Protein AF-A0A9P9DST0-F1 (afdb_monomer)

Nearest PDB structures (foldseek):
  6eka-assembly1_A  TM=2.649E-01  e=7.363E+00  Podospora anserina S mat+

Organism: NCBI:txid1079267

pLDDT: mean 78.73, std 13.88, range [49.75, 96.25]

Foldseek 3Di:
DVVVVVVVLVVPAAEAEAEDAEADALGEEEAEAEPSYHYDYYDYHYDHNYDYYYYYYHPVVVVVVVVVVVVVD

Sequence (73 aa):
AICSNASEIASSEKVHVP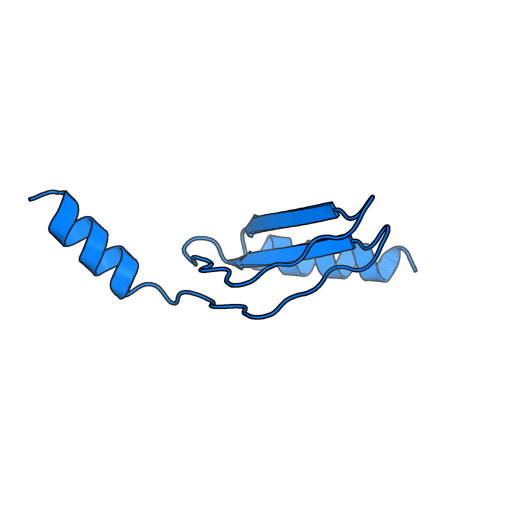EDITIAKNGQQMLIATLGKLFDVKRIKISEGAVQMVASTSNASVQELFKSYHNER

Radius of gyration: 15.56 Å; Cα contacts (8 Å, |Δi|>4): 98; chains: 1; bounding box: 30×40×35 Å

Secondary structure (DSSP, 8-state):
-HHHHHHHHHHHS-EE--BS-EEPTT-EEEEEEETT-EE--BS-EE-TT-EEEEEEE-HHHHHHHHHHHHHT-

Structure (mmCIF, N/CA/C/O backbone):
data_AF-A0A9P9DST0-F1
#
_entry.id   AF-A0A9P9DST0-F1
#
loop_
_atom_site.group_PDB
_atom_site.id
_atom_site.type_symbol
_atom_site.label_atom_id
_atom_site.label_alt_id
_atom_site.label_comp_id
_atom_site.label_asym_id
_atom_site.label_entity_id
_atom_site.label_seq_id
_atom_site.pdbx_PDB_ins_code
_atom_site.Cartn_x
_atom_site.Cartn_y
_atom_site.Cartn_z
_atom_site.occupancy
_atom_site.B_iso_or_equiv
_atom_site.auth_seq_id
_atom_site.auth_comp_id
_atom_site.auth_asym_id
_atom_site.auth_atom_id
_atom_site.pdbx_PDB_model_num
ATOM 1 N N . ALA A 1 1 ? -12.885 -16.062 22.811 1.00 51.09 1 ALA A N 1
ATOM 2 C CA . ALA A 1 1 ? -12.631 -15.934 21.365 1.00 51.09 1 ALA A CA 1
ATOM 3 C C . ALA A 1 1 ? -11.918 -14.608 21.109 1.00 51.09 1 ALA A C 1
ATOM 5 O O . ALA A 1 1 ? -12.564 -13.579 21.021 1.00 51.09 1 ALA A O 1
ATOM 6 N N . ILE A 1 2 ? -10.581 -14.608 21.091 1.00 51.03 2 ILE A N 1
ATOM 7 C CA . ILE A 1 2 ? -9.784 -13.377 20.899 1.00 51.03 2 ILE A CA 1
ATOM 8 C C . ILE A 1 2 ? -9.816 -12.948 19.421 1.00 51.03 2 ILE A C 1
ATOM 10 O O . ILE A 1 2 ? -9.897 -11.765 19.107 1.00 51.03 2 ILE A O 1
ATOM 14 N N . CYS A 1 3 ? -9.843 -13.925 18.512 1.00 49.97 3 CYS A N 1
ATOM 15 C CA . CYS A 1 3 ? -9.831 -13.702 17.068 1.00 49.97 3 CYS A CA 1
ATOM 16 C C . CYS A 1 3 ? -11.124 -13.071 16.528 1.00 49.97 3 CYS A C 1
ATOM 18 O O . CYS A 1 3 ? -11.060 -12.314 15.569 1.00 49.97 3 CYS A O 1
ATOM 20 N N . SER A 1 4 ? -12.280 -13.341 17.142 1.00 52.09 4 SER A N 1
ATOM 21 C CA . SER A 1 4 ? -13.571 -12.794 16.697 1.00 52.09 4 SER A CA 1
ATOM 22 C C . SER A 1 4 ? -13.659 -11.286 16.94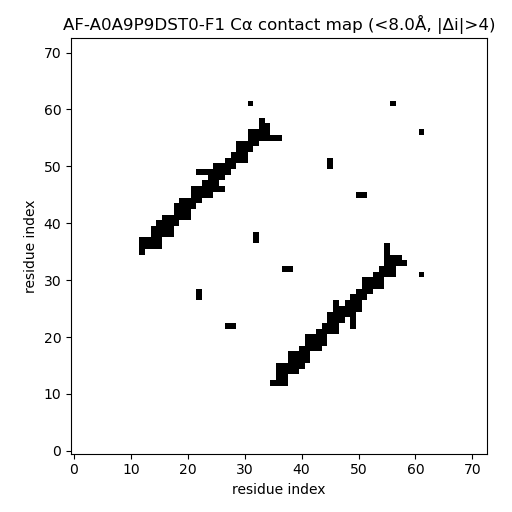3 1.00 52.09 4 SER A C 1
ATOM 24 O O . SER A 1 4 ? -13.954 -10.539 16.018 1.00 52.09 4 SER A O 1
ATOM 26 N N . ASN A 1 5 ? -13.272 -10.823 18.138 1.00 54.06 5 ASN A N 1
ATOM 27 C CA . ASN A 1 5 ? -13.183 -9.392 18.445 1.00 54.06 5 ASN A CA 1
ATOM 28 C C . ASN A 1 5 ? -12.096 -8.686 17.623 1.00 54.06 5 ASN A C 1
ATOM 30 O O . ASN A 1 5 ? -12.315 -7.573 17.162 1.00 54.06 5 ASN A O 1
ATOM 34 N N . ALA A 1 6 ? -10.937 -9.322 17.411 1.00 55.62 6 ALA A N 1
ATOM 35 C CA . ALA A 1 6 ? -9.891 -8.755 16.559 1.00 55.62 6 ALA A CA 1
ATOM 36 C C . ALA A 1 6 ? -10.360 -8.598 15.100 1.00 55.62 6 ALA A C 1
ATOM 38 O O . ALA A 1 6 ? -10.085 -7.578 14.473 1.00 55.62 6 ALA A O 1
ATOM 39 N N . SER A 1 7 ? -11.112 -9.576 14.584 1.00 57.12 7 SER A N 1
ATOM 40 C CA . SER A 1 7 ? -11.703 -9.529 13.244 1.00 57.12 7 SER A CA 1
ATOM 41 C C . SER A 1 7 ? -12.791 -8.461 13.123 1.00 57.12 7 SER A C 1
ATOM 43 O O . SER A 1 7 ? -12.841 -7.773 12.110 1.00 57.12 7 SER A O 1
ATOM 45 N N . GLU A 1 8 ? -13.647 -8.294 14.134 1.00 55.91 8 GLU A N 1
ATOM 46 C CA . GLU A 1 8 ? -14.676 -7.246 14.143 1.00 55.91 8 GLU A CA 1
ATOM 47 C C . GLU A 1 8 ? -14.059 -5.843 14.193 1.00 55.91 8 GLU A C 1
ATOM 49 O O . GLU A 1 8 ? -14.456 -4.964 13.426 1.00 55.91 8 GLU A O 1
ATOM 54 N N . ILE A 1 9 ? -13.030 -5.646 15.020 1.00 55.28 9 ILE A N 1
ATOM 55 C CA . ILE A 1 9 ? -12.298 -4.376 15.105 1.00 55.28 9 ILE A CA 1
ATOM 56 C C . ILE A 1 9 ? -11.626 -4.064 13.762 1.00 55.28 9 ILE A C 1
ATOM 58 O O . ILE A 1 9 ? -11.851 -2.979 13.222 1.00 55.28 9 ILE A O 1
ATOM 62 N N . ALA A 1 10 ? -10.925 -5.035 13.165 1.00 55.81 10 ALA A N 1
ATOM 63 C CA . ALA A 1 10 ? -10.334 -4.901 11.831 1.00 55.81 10 ALA A CA 1
ATOM 64 C C . ALA A 1 10 ? -11.383 -4.646 10.729 1.00 55.81 10 ALA A C 1
ATOM 66 O O . ALA A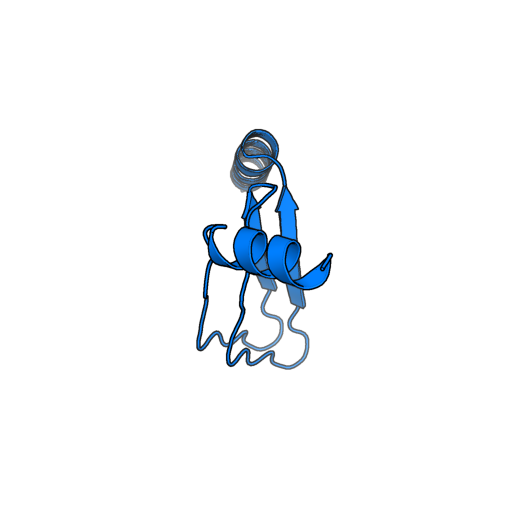 1 10 ? -11.104 -3.928 9.774 1.00 55.81 10 ALA A O 1
ATOM 67 N N . SER A 1 11 ? -12.596 -5.195 10.865 1.00 56.06 11 SER A N 1
ATOM 68 C CA . SER A 1 11 ? -13.693 -4.982 9.908 1.00 56.06 11 SER A CA 1
ATOM 69 C C . SER A 1 11 ? -14.382 -3.617 10.042 1.00 56.06 11 SER A C 1
ATOM 71 O O . SER A 1 11 ? -14.989 -3.143 9.083 1.00 56.06 11 SER A O 1
ATOM 73 N N . SER A 1 12 ? -14.286 -2.975 11.212 1.00 57.06 12 SER A N 1
ATOM 74 C CA . SER A 1 12 ? -14.851 -1.641 11.473 1.00 57.06 12 SER A CA 1
ATOM 75 C C . SER A 1 12 ? -13.874 -0.497 11.172 1.00 57.06 12 SER A C 1
ATOM 77 O O . SER A 1 12 ? -14.285 0.652 10.974 1.00 57.06 12 SER A O 1
ATOM 79 N N . GLU A 1 13 ? -12.571 -0.788 11.142 1.00 60.69 13 GLU A N 1
ATOM 80 C CA . GLU A 1 13 ? -11.552 0.195 10.807 1.00 60.69 13 GLU A CA 1
ATOM 81 C C . GLU A 1 13 ? -11.624 0.537 9.317 1.00 60.69 13 GLU A C 1
ATOM 83 O O . GLU A 1 13 ? -11.700 -0.326 8.452 1.00 60.69 13 GLU A O 1
ATOM 88 N N . LYS A 1 14 ? -11.619 1.836 8.998 1.00 64.31 14 LYS A N 1
ATOM 89 C CA . LYS A 1 14 ? -11.576 2.322 7.612 1.00 64.31 14 LYS A CA 1
ATOM 90 C C . LYS A 1 14 ? -10.299 1.798 6.941 1.00 64.31 14 LYS A C 1
ATOM 92 O O . LYS A 1 14 ? -9.234 2.382 7.138 1.00 64.31 14 LYS A O 1
ATOM 97 N N . VAL A 1 15 ? -10.420 0.712 6.181 1.00 73.56 15 VAL A N 1
ATOM 98 C CA . VAL A 1 15 ? -9.334 0.145 5.380 1.00 73.56 15 VAL A CA 1
ATOM 99 C C . VAL A 1 15 ? -9.255 0.911 4.065 1.00 73.56 15 VAL A C 1
ATOM 101 O O . VAL A 1 15 ? -10.228 0.990 3.313 1.00 73.56 15 VAL A O 1
ATOM 104 N N . HIS A 1 16 ? -8.099 1.498 3.783 1.00 79.44 16 HIS A N 1
ATOM 105 C CA . HIS A 1 16 ? -7.819 2.064 2.471 1.00 79.44 16 HIS A CA 1
ATOM 106 C C . HIS A 1 16 ? -7.420 0.930 1.526 1.00 79.44 16 HIS A C 1
ATOM 108 O O . HIS A 1 16 ? -6.481 0.194 1.821 1.00 79.44 16 HIS A O 1
ATOM 114 N N . VAL A 1 17 ? -8.111 0.802 0.390 1.00 85.00 17 VAL A N 1
ATOM 115 C CA . VAL A 1 17 ? -7.885 -0.288 -0.574 1.00 85.00 17 VAL A CA 1
ATOM 116 C C . VAL A 1 17 ? -7.360 0.267 -1.902 1.00 85.00 17 VAL A C 1
ATOM 118 O O . VAL A 1 17 ? -8.127 0.429 -2.849 1.00 85.00 17 VAL A O 1
ATOM 121 N N . PRO A 1 18 ? -6.076 0.651 -1.987 1.00 82.94 18 PRO A N 1
ATOM 122 C CA . PRO A 1 18 ? -5.463 0.987 -3.262 1.00 82.94 18 PRO A CA 1
ATOM 123 C C . PRO A 1 18 ? -5.268 -0.279 -4.108 1.00 82.94 18 PRO A C 1
ATOM 125 O O . PRO A 1 18 ? -4.668 -1.261 -3.661 1.00 82.94 18 PRO A O 1
ATOM 128 N N . GLU A 1 19 ? -5.750 -0.238 -5.348 1.00 88.81 19 GLU A N 1
ATOM 129 C CA . GLU A 1 19 ? -5.686 -1.358 -6.285 1.00 88.81 19 GLU A CA 1
ATOM 130 C C . GLU A 1 19 ? -5.019 -0.960 -7.608 1.00 88.81 19 GLU A C 1
ATOM 132 O O . GLU A 1 19 ? -5.039 0.206 -7.999 1.00 88.81 19 GLU A O 1
ATOM 137 N N . ASP A 1 20 ? -4.436 -1.946 -8.295 1.00 91.81 20 ASP A N 1
ATOM 138 C CA . ASP A 1 20 ? -3.905 -1.818 -9.663 1.00 91.81 20 ASP A CA 1
ATOM 139 C C . ASP A 1 20 ? -2.798 -0.761 -9.825 1.00 91.81 20 ASP A C 1
ATOM 141 O O . ASP A 1 20 ? -2.654 -0.097 -10.853 1.00 91.81 20 ASP A O 1
ATOM 145 N N . ILE A 1 21 ? -1.954 -0.634 -8.802 1.00 89.25 21 ILE A N 1
ATOM 146 C CA . ILE A 1 21 ? -0.803 0.267 -8.808 1.00 89.25 21 ILE A CA 1
ATOM 147 C C . ILE A 1 21 ? 0.366 -0.356 -9.582 1.00 89.25 21 ILE A C 1
ATOM 149 O O . ILE A 1 21 ? 0.789 -1.479 -9.308 1.00 89.25 21 ILE A O 1
ATOM 153 N N . THR A 1 22 ? 0.960 0.422 -10.492 1.00 93.12 22 THR A N 1
ATOM 154 C CA . THR A 1 22 ? 2.225 0.083 -11.161 1.00 93.12 22 THR A CA 1
ATOM 155 C C . THR A 1 22 ? 3.284 1.143 -10.873 1.00 93.12 22 THR A C 1
ATOM 157 O O . THR A 1 22 ? 3.079 2.322 -11.155 1.00 93.12 22 THR A O 1
ATOM 160 N N . ILE A 1 23 ? 4.431 0.717 -10.346 1.00 94.06 23 ILE A N 1
ATOM 161 C CA . ILE A 1 23 ? 5.612 1.557 -10.145 1.00 94.06 23 ILE A CA 1
ATOM 162 C C . ILE A 1 23 ? 6.593 1.268 -11.285 1.00 94.06 23 ILE A C 1
ATOM 164 O O . ILE A 1 23 ? 7.042 0.131 -11.460 1.00 94.06 23 ILE A O 1
ATOM 168 N N . ALA A 1 24 ? 6.889 2.292 -12.089 1.00 93.56 24 ALA A N 1
ATOM 169 C CA . ALA A 1 24 ? 7.813 2.211 -13.221 1.00 93.56 24 ALA A CA 1
ATOM 170 C C . ALA A 1 24 ? 9.273 2.030 -12.764 1.00 93.56 24 ALA A C 1
ATOM 172 O O . ALA A 1 24 ? 9.575 2.172 -11.580 1.00 93.56 24 ALA A O 1
ATOM 173 N N . LYS A 1 25 ? 10.184 1.709 -13.697 1.00 96.25 25 LYS A N 1
ATOM 174 C CA . LYS A 1 25 ? 11.612 1.514 -13.383 1.00 96.25 25 LYS A CA 1
ATOM 175 C C . LYS A 1 25 ? 12.189 2.725 -12.649 1.00 96.25 25 LYS A C 1
ATOM 177 O O . LYS A 1 25 ? 11.938 3.856 -13.059 1.00 96.25 25 LYS A O 1
ATOM 182 N N . ASN A 1 26 ? 12.958 2.473 -11.589 1.00 94.38 26 ASN A N 1
ATOM 183 C CA . ASN A 1 26 ? 13.519 3.494 -10.689 1.00 94.38 26 ASN A CA 1
ATOM 184 C C . ASN A 1 26 ? 12.474 4.435 -10.049 1.00 94.38 26 ASN A C 1
ATOM 186 O O . ASN A 1 26 ? 12.825 5.489 -9.522 1.00 94.38 26 ASN A O 1
ATOM 190 N N . GLY A 1 27 ? 11.186 4.084 -10.110 1.00 90.56 27 GLY A N 1
ATOM 191 C CA . GLY A 1 27 ? 10.112 4.873 -9.527 1.00 90.56 27 GLY A CA 1
ATOM 192 C C . GLY A 1 27 ? 10.119 4.800 -8.004 1.00 90.56 27 GLY A C 1
ATOM 193 O O . GLY A 1 27 ? 10.502 3.792 -7.413 1.00 90.56 27 GLY A O 1
ATOM 194 N N . GLN A 1 28 ? 9.652 5.868 -7.369 1.00 91.19 28 GLN A N 1
ATOM 195 C CA . GLN A 1 28 ? 9.501 5.946 -5.921 1.00 91.19 28 GLN A CA 1
ATOM 196 C C . GLN A 1 28 ? 8.031 6.173 -5.587 1.00 91.19 28 GLN A C 1
ATOM 198 O O . GLN A 1 28 ? 7.389 7.063 -6.147 1.00 91.19 28 GLN A O 1
ATOM 203 N N . GLN A 1 29 ? 7.491 5.359 -4.685 1.00 88.38 29 GLN A N 1
ATOM 204 C CA . GLN A 1 29 ? 6.126 5.508 -4.196 1.00 88.38 29 GLN A CA 1
ATOM 205 C C . GLN A 1 29 ? 6.091 5.441 -2.674 1.00 88.38 29 GLN A C 1
ATOM 207 O O . GLN A 1 29 ? 6.742 4.599 -2.059 1.00 88.38 29 GLN A O 1
ATOM 212 N N . MET A 1 30 ? 5.262 6.290 -2.075 1.00 87.44 30 MET A N 1
ATOM 213 C CA . MET A 1 30 ? 5.008 6.290 -0.644 1.00 87.44 30 MET A CA 1
ATOM 214 C C . MET A 1 30 ? 3.502 6.219 -0.381 1.00 87.44 30 MET A C 1
ATOM 216 O O . MET A 1 30 ? 2.739 7.033 -0.901 1.00 87.44 30 MET A O 1
ATOM 220 N N . LEU A 1 31 ? 3.077 5.239 0.416 1.00 85.81 31 LEU A N 1
ATOM 221 C CA . LEU A 1 31 ? 1.708 5.093 0.908 1.00 85.81 31 LEU A CA 1
ATOM 222 C C . LEU A 1 31 ? 1.692 5.430 2.401 1.00 85.81 31 LEU A C 1
ATOM 224 O O . LEU A 1 31 ? 2.334 4.741 3.194 1.00 85.81 31 LEU A O 1
ATOM 228 N N . ILE A 1 32 ? 0.976 6.491 2.782 1.00 85.00 32 ILE A N 1
ATOM 229 C CA . ILE A 1 32 ? 0.902 6.953 4.175 1.00 85.00 32 ILE A CA 1
ATOM 230 C C . ILE A 1 32 ? -0.537 6.918 4.672 1.00 85.00 32 ILE A C 1
ATOM 232 O O . ILE A 1 32 ? -1.419 7.540 4.080 1.00 85.00 32 ILE A O 1
ATOM 236 N N . ALA A 1 33 ? -0.751 6.227 5.787 1.00 82.88 33 ALA A N 1
ATOM 237 C CA . ALA A 1 33 ? -2.005 6.216 6.529 1.00 82.88 33 ALA A CA 1
ATOM 238 C C . ALA A 1 33 ? -1.861 6.969 7.854 1.00 82.88 33 ALA A C 1
ATOM 240 O O . ALA A 1 33 ? -0.779 7.045 8.441 1.00 82.88 33 ALA A O 1
ATOM 241 N N . THR A 1 34 ? -2.983 7.481 8.357 1.00 80.81 34 THR A N 1
ATOM 242 C CA . THR A 1 34 ? -3.078 7.906 9.755 1.00 80.81 34 THR A CA 1
ATOM 243 C C . THR A 1 34 ? -2.984 6.688 10.681 1.00 80.81 34 THR A C 1
ATOM 245 O O . THR A 1 34 ? -3.507 5.625 10.358 1.00 80.81 34 THR A O 1
ATOM 248 N N . LEU A 1 35 ? -2.380 6.848 11.858 1.00 75.19 35 LEU A N 1
ATOM 249 C CA . LEU A 1 35 ? -2.323 5.815 12.896 1.00 75.19 35 LEU A CA 1
ATOM 250 C C . LEU A 1 35 ? -3.720 5.252 13.227 1.00 75.19 35 LEU A C 1
ATOM 252 O O . LEU A 1 35 ? -4.666 6.013 13.433 1.00 75.19 35 LEU A O 1
ATOM 256 N N . GLY A 1 36 ? -3.845 3.921 13.269 1.00 73.31 36 GLY A N 1
ATOM 257 C CA . GLY A 1 36 ? -5.138 3.233 13.426 1.00 73.31 36 GLY A CA 1
ATOM 258 C C . GLY A 1 36 ? -5.956 3.141 12.130 1.00 73.31 36 GLY A C 1
ATOM 259 O O . GLY A 1 36 ? -7.179 2.991 12.159 1.00 73.31 36 GLY A O 1
ATOM 260 N N . LYS A 1 37 ? -5.308 3.309 10.972 1.00 75.62 37 LYS A N 1
ATOM 261 C CA . LYS A 1 37 ? -5.869 2.991 9.656 1.00 75.62 37 LYS A CA 1
ATOM 262 C C . LYS A 1 37 ? -5.019 1.919 9.000 1.00 75.62 37 LYS A C 1
ATOM 264 O O . LYS A 1 37 ? -3.793 1.954 9.073 1.00 75.62 37 LYS A O 1
ATOM 269 N N . LEU A 1 38 ? -5.691 0.980 8.350 1.00 77.00 38 LEU A N 1
ATOM 270 C CA . LEU A 1 38 ? -5.061 -0.137 7.660 1.00 77.00 38 LEU A CA 1
ATOM 271 C C . LEU A 1 38 ? -5.081 0.099 6.149 1.00 77.00 38 LEU A C 1
ATOM 273 O O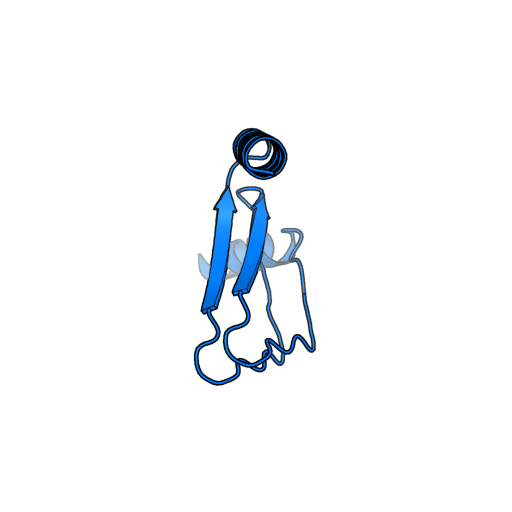 . LEU A 1 38 ? -5.997 0.734 5.619 1.00 77.00 38 LEU A O 1
ATOM 277 N N . PHE A 1 39 ? -4.078 -0.442 5.462 1.00 79.38 39 PHE A N 1
ATOM 278 C CA . PHE A 1 39 ? -4.082 -0.587 4.011 1.00 79.38 39 PHE A CA 1
ATOM 279 C C . PHE A 1 39 ? -4.317 -2.047 3.641 1.00 79.38 39 PHE A C 1
ATOM 281 O O . PHE A 1 39 ? -3.666 -2.935 4.188 1.00 79.38 39 PHE A O 1
ATOM 288 N N . ASP A 1 40 ? -5.186 -2.276 2.666 1.00 82.75 40 ASP A N 1
ATOM 289 C CA . ASP A 1 40 ? -5.300 -3.546 1.950 1.00 82.75 40 ASP A CA 1
ATOM 290 C C . ASP A 1 40 ? -4.903 -3.288 0.494 1.00 82.75 40 ASP A C 1
ATOM 292 O O . ASP A 1 40 ? -5.682 -2.777 -0.307 1.00 82.75 40 ASP A O 1
ATOM 296 N N . VAL A 1 41 ? -3.633 -3.537 0.179 1.00 82.44 41 VAL A N 1
ATOM 297 C CA . VAL A 1 41 ? -3.050 -3.167 -1.112 1.00 82.44 41 VAL A CA 1
ATOM 298 C C . VAL A 1 41 ? -3.135 -4.350 -2.074 1.00 82.44 41 VAL A C 1
ATOM 300 O O . VAL A 1 41 ? -2.600 -5.423 -1.788 1.00 82.44 41 VAL A O 1
ATOM 303 N N . LYS A 1 42 ? -3.759 -4.157 -3.244 1.00 85.69 42 LYS A N 1
ATOM 304 C CA . LYS A 1 42 ? -4.005 -5.247 -4.207 1.00 85.69 42 LYS A CA 1
ATOM 305 C C . LYS A 1 42 ? -3.359 -4.989 -5.559 1.00 85.69 42 LYS A C 1
ATOM 307 O O . LYS A 1 42 ? -3.357 -3.873 -6.069 1.00 85.69 42 LYS A O 1
ATOM 312 N N . ARG A 1 43 ? -2.869 -6.071 -6.175 1.00 90.38 43 ARG A N 1
ATOM 313 C CA . ARG A 1 43 ? -2.369 -6.097 -7.565 1.00 90.38 43 ARG A CA 1
ATOM 314 C C . ARG A 1 43 ? -1.276 -5.050 -7.836 1.00 90.38 43 ARG A C 1
ATOM 316 O O . ARG A 1 43 ? -1.285 -4.370 -8.856 1.00 90.38 43 ARG A O 1
ATOM 323 N N . ILE A 1 44 ? -0.317 -4.952 -6.915 1.00 88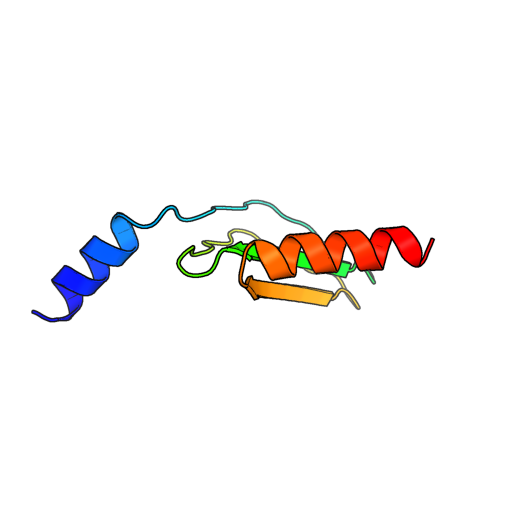.31 44 ILE A N 1
ATOM 324 C CA . ILE A 1 44 ? 0.854 -4.075 -7.033 1.00 88.31 44 ILE A CA 1
ATOM 325 C C . ILE A 1 44 ? 1.867 -4.675 -8.007 1.00 88.31 44 ILE A C 1
ATOM 327 O O . ILE A 1 44 ? 2.264 -5.833 -7.867 1.00 88.31 44 ILE A O 1
ATOM 331 N N . LYS A 1 45 ? 2.330 -3.865 -8.961 1.00 93.50 45 LYS A N 1
ATOM 332 C CA . LYS A 1 45 ? 3.434 -4.191 -9.871 1.00 93.50 45 LYS A CA 1
ATOM 333 C C . LYS A 1 45 ? 4.597 -3.238 -9.617 1.00 93.50 45 LYS A C 1
ATOM 335 O O . LYS A 1 45 ? 4.465 -2.038 -9.838 1.00 93.50 45 LYS A O 1
ATOM 340 N N . ILE A 1 46 ? 5.737 -3.765 -9.176 1.00 91.31 46 ILE A N 1
ATOM 341 C CA . ILE A 1 46 ? 6.952 -2.985 -8.902 1.00 91.31 46 ILE A CA 1
ATOM 342 C C . ILE A 1 46 ? 8.007 -3.363 -9.940 1.00 91.31 46 ILE A C 1
ATOM 344 O O . ILE 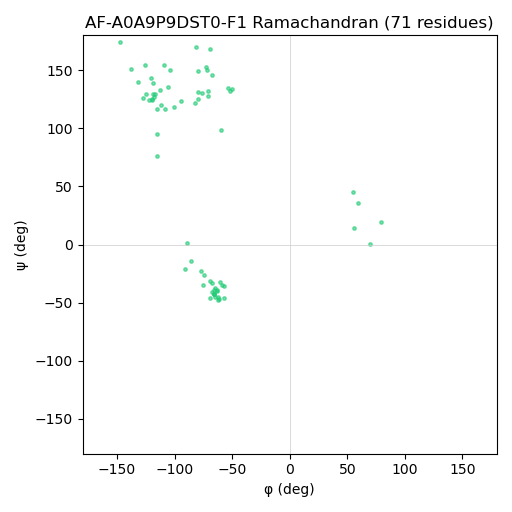A 1 46 ? 8.361 -4.534 -10.064 1.00 91.31 46 ILE A O 1
ATOM 348 N N . SER A 1 47 ? 8.465 -2.385 -10.720 1.00 95.19 47 SER A N 1
ATOM 349 C CA . SER A 1 47 ? 9.493 -2.595 -11.744 1.00 95.19 47 SER A CA 1
ATOM 350 C C . SER A 1 47 ? 10.906 -2.590 -11.149 1.0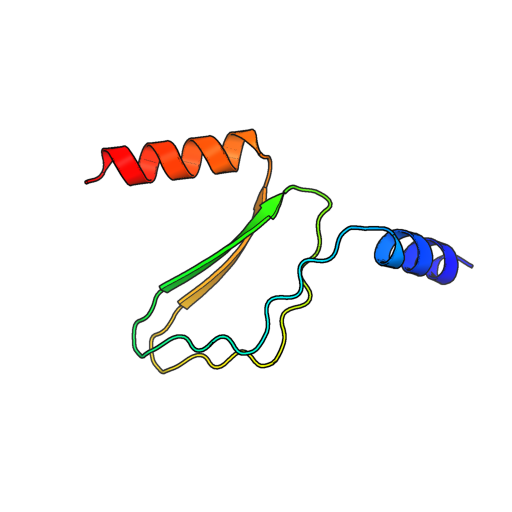0 95.19 47 SER A C 1
ATOM 352 O O . SER A 1 47 ? 11.124 -2.216 -10.002 1.00 95.19 47 SER A O 1
ATOM 354 N N . GLU A 1 48 ? 11.890 -2.971 -11.960 1.00 95.75 48 GLU A N 1
ATOM 355 C CA . GLU A 1 48 ? 13.311 -2.938 -11.602 1.00 95.75 48 GLU A CA 1
ATOM 356 C C . GLU A 1 48 ? 13.755 -1.584 -11.019 1.00 95.75 48 GLU A C 1
ATOM 358 O O . GLU A 1 48 ? 13.427 -0.521 -11.554 1.00 95.75 48 GLU A O 1
ATOM 363 N N . GLY A 1 49 ? 14.509 -1.635 -9.918 1.00 92.06 49 GLY A N 1
ATOM 364 C CA . GLY A 1 49 ? 15.057 -0.454 -9.246 1.00 92.06 49 GLY A CA 1
ATOM 365 C C . GLY A 1 49 ? 14.019 0.429 -8.548 1.00 92.06 49 GLY A C 1
ATOM 366 O O . GLY A 1 49 ? 14.385 1.451 -7.974 1.00 92.06 49 GLY A O 1
ATOM 367 N N . ALA A 1 50 ? 12.734 0.073 -8.593 1.00 94.50 50 ALA A N 1
ATOM 368 C CA . ALA A 1 50 ? 11.691 0.844 -7.942 1.00 94.50 50 ALA A CA 1
ATOM 369 C C . ALA A 1 50 ? 11.624 0.569 -6.434 1.00 94.50 50 ALA A C 1
ATOM 371 O O . ALA A 1 50 ? 11.888 -0.541 -5.970 1.00 94.50 50 ALA A O 1
ATOM 372 N N . VAL A 1 51 ? 11.222 1.591 -5.677 1.00 90.75 51 VAL A N 1
ATOM 373 C CA . VAL A 1 51 ? 11.101 1.541 -4.217 1.00 90.75 51 VAL A CA 1
ATOM 374 C C . VAL A 1 51 ? 9.693 1.948 -3.805 1.00 90.75 51 VAL A C 1
ATOM 376 O O . VAL A 1 51 ? 9.188 2.996 -4.211 1.00 90.75 51 VAL A O 1
ATOM 379 N N . GLN A 1 52 ? 9.072 1.124 -2.963 1.00 88.38 52 GLN A N 1
ATOM 380 C CA . GLN A 1 52 ? 7.810 1.440 -2.311 1.00 88.38 52 GLN A CA 1
ATOM 381 C C . GLN A 1 52 ? 8.003 1.490 -0.797 1.00 88.38 52 GLN A C 1
ATOM 383 O O . GLN A 1 52 ? 8.528 0.550 -0.203 1.00 88.38 52 GLN A O 1
ATOM 388 N N . MET A 1 53 ? 7.534 2.568 -0.176 1.00 85.44 53 MET A N 1
ATOM 389 C CA . MET A 1 53 ? 7.469 2.713 1.274 1.00 85.44 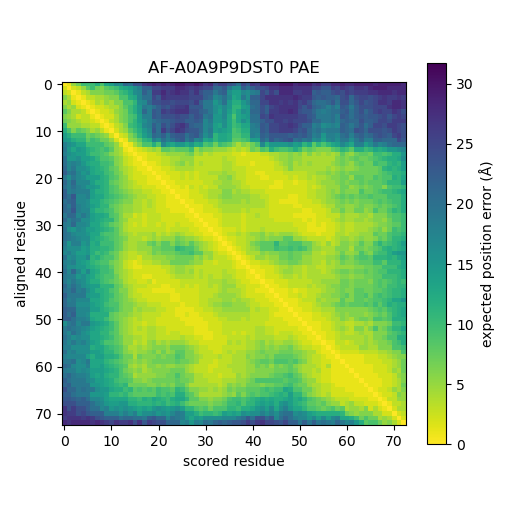53 MET A CA 1
ATOM 390 C C . MET A 1 53 ? 6.010 2.749 1.727 1.00 85.44 53 MET A C 1
ATOM 392 O O . MET A 1 53 ? 5.198 3.486 1.167 1.00 85.44 53 MET A O 1
ATOM 396 N N . VAL A 1 54 ? 5.686 1.981 2.765 1.00 83.56 54 VAL A N 1
ATOM 397 C CA . VAL A 1 54 ? 4.378 2.015 3.429 1.00 83.56 54 VAL A CA 1
ATOM 398 C C . VAL A 1 54 ? 4.589 2.441 4.874 1.00 83.56 54 VAL A C 1
ATOM 400 O O . VAL A 1 54 ? 5.410 1.854 5.577 1.00 83.56 54 VAL A O 1
ATOM 403 N N . ALA A 1 55 ? 3.867 3.469 5.310 1.00 83.00 55 ALA A N 1
ATOM 404 C CA . ALA A 1 55 ? 3.993 4.022 6.650 1.00 83.00 55 ALA A CA 1
ATOM 405 C C . ALA A 1 55 ? 2.629 4.351 7.261 1.00 83.00 55 ALA A C 1
ATOM 407 O O . ALA A 1 55 ? 1.672 4.713 6.576 1.00 83.00 55 ALA A O 1
ATOM 408 N N . SER A 1 56 ? 2.570 4.267 8.585 1.00 84.38 56 SER A N 1
ATOM 409 C CA . SER A 1 56 ? 1.447 4.730 9.390 1.00 84.38 56 SER A CA 1
ATOM 410 C C . SER A 1 56 ? 1.973 5.756 10.382 1.00 84.38 56 SER A C 1
ATOM 412 O O . SER A 1 56 ? 2.907 5.465 11.129 1.00 84.38 56 SER A O 1
ATOM 414 N N . THR A 1 57 ? 1.406 6.959 10.387 1.00 86.25 57 THR A N 1
ATOM 415 C CA . THR A 1 57 ? 1.894 8.052 11.234 1.00 86.25 57 THR A CA 1
ATOM 416 C C . THR A 1 57 ? 0.770 8.981 11.688 1.00 86.25 57 THR A C 1
ATOM 418 O O . THR A 1 57 ? -0.389 8.822 11.311 1.00 86.25 57 THR A O 1
ATOM 421 N N . SER A 1 58 ? 1.078 9.935 12.563 1.00 86.06 58 SER A N 1
ATOM 422 C CA . SER A 1 58 ? 0.095 10.916 13.024 1.00 86.06 58 SER A CA 1
ATOM 423 C C . SER A 1 58 ? -0.232 11.932 11.921 1.00 86.06 58 SER A C 1
ATOM 425 O O . SER A 1 58 ? 0.619 12.253 11.094 1.00 86.06 58 SER A O 1
ATOM 427 N N . ASN A 1 59 ? -1.437 12.511 11.936 1.00 82.62 59 ASN A N 1
ATOM 428 C CA . ASN A 1 59 ? -1.795 13.577 10.987 1.00 82.62 59 ASN A CA 1
ATOM 429 C C . ASN A 1 59 ? -0.839 14.778 11.063 1.00 82.62 59 ASN A C 1
ATOM 431 O O . ASN A 1 59 ? -0.537 15.375 10.033 1.00 82.62 59 ASN A O 1
ATOM 435 N N . ALA A 1 60 ? -0.349 15.114 12.261 1.00 86.12 60 ALA A N 1
ATOM 436 C CA . ALA A 1 60 ? 0.627 16.185 12.445 1.00 86.12 60 ALA A CA 1
ATOM 437 C C . ALA A 1 60 ? 1.934 15.874 11.701 1.00 86.12 60 ALA A C 1
ATOM 439 O O . ALA A 1 60 ? 2.428 16.712 10.952 1.00 86.12 60 ALA A O 1
ATOM 440 N N . SER A 1 61 ? 2.426 14.639 11.818 1.00 86.12 61 SER A N 1
ATOM 441 C CA . SER A 1 61 ? 3.630 14.179 11.120 1.00 86.12 61 SER A CA 1
ATOM 442 C C . SER A 1 61 ? 3.451 14.147 9.599 1.00 86.12 61 SER A C 1
ATOM 444 O O . SER A 1 61 ? 4.373 14.506 8.875 1.00 86.12 61 SER A O 1
ATOM 446 N N . VAL A 1 62 ? 2.265 13.775 9.094 1.00 81.94 62 VAL A N 1
ATOM 447 C CA . VAL A 1 62 ? 1.958 13.857 7.651 1.00 81.94 62 VAL A CA 1
ATOM 448 C C . VAL A 1 62 ? 2.026 15.303 7.160 1.00 81.94 62 VAL A C 1
ATOM 450 O O . VAL A 1 62 ? 2.642 15.584 6.135 1.00 81.94 62 VAL A O 1
ATOM 453 N N . GLN A 1 63 ? 1.408 16.233 7.890 1.00 84.62 63 GLN A N 1
ATOM 454 C CA . GLN A 1 63 ? 1.434 17.652 7.531 1.00 84.62 63 GLN A CA 1
ATOM 455 C C . GLN A 1 63 ? 2.852 18.224 7.560 1.00 84.62 63 GLN A C 1
ATOM 457 O O . GLN A 1 63 ? 3.203 19.025 6.697 1.00 84.62 63 GLN A O 1
ATOM 462 N N . GLU A 1 64 ? 3.660 17.828 8.539 1.00 85.12 64 GLU A N 1
ATOM 463 C CA . GLU A 1 64 ? 5.053 18.251 8.652 1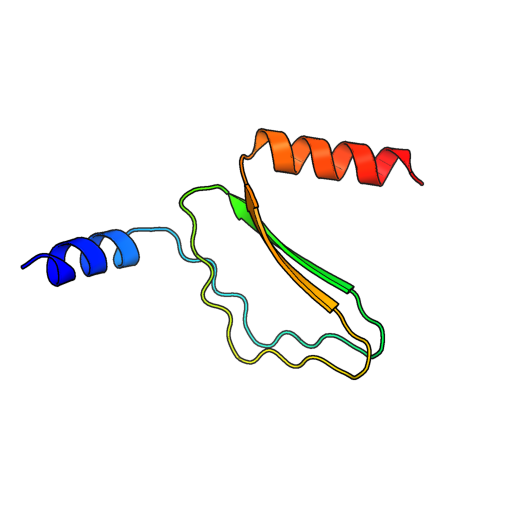.00 85.12 64 GLU A CA 1
ATOM 464 C C . GLU A 1 64 ? 5.911 17.710 7.504 1.00 85.12 64 GLU A C 1
ATOM 466 O O . GLU A 1 64 ? 6.645 18.480 6.888 1.00 85.12 64 GLU A O 1
ATOM 471 N N . LEU A 1 65 ? 5.726 16.440 7.129 1.00 83.12 65 LEU A N 1
ATOM 472 C CA . LEU A 1 65 ? 6.381 15.834 5.969 1.00 83.12 65 LEU A CA 1
ATOM 473 C C . LEU A 1 65 ? 6.076 16.602 4.675 1.00 83.12 65 LEU A C 1
ATOM 475 O O . LEU A 1 65 ? 6.978 16.916 3.905 1.00 83.12 65 LEU A O 1
ATOM 479 N N . PHE A 1 66 ? 4.813 16.956 4.427 1.00 81.00 66 PHE A N 1
ATOM 480 C CA . PHE A 1 66 ? 4.468 17.727 3.228 1.00 81.00 66 PHE A CA 1
ATOM 481 C C . PHE A 1 66 ? 5.022 19.155 3.256 1.00 81.00 66 PHE A C 1
ATOM 483 O O . PHE A 1 66 ? 5.395 19.682 2.207 1.00 81.00 66 PHE A O 1
ATOM 490 N N . LYS A 1 67 ? 5.118 19.778 4.437 1.00 85.88 67 LYS A N 1
ATOM 491 C CA . LYS A 1 67 ? 5.768 21.087 4.589 1.00 85.88 67 LYS A CA 1
ATOM 492 C C . LYS A 1 67 ? 7.266 21.011 4.290 1.00 85.88 67 LYS A C 1
ATOM 494 O O . LYS A 1 67 ? 7.767 21.894 3.601 1.00 85.88 67 LYS A O 1
ATOM 499 N N . SER A 1 68 ? 7.969 19.976 4.760 1.00 82.44 68 SER A N 1
ATOM 500 C CA . SER A 1 68 ? 9.404 19.820 4.483 1.00 82.44 68 SER A CA 1
ATOM 501 C C . SER A 1 68 ? 9.665 19.590 2.992 1.00 82.44 68 SER A C 1
ATOM 503 O O . SER A 1 68 ? 10.480 20.299 2.411 1.00 82.44 68 SER A O 1
ATOM 505 N N . TYR A 1 69 ? 8.893 18.709 2.342 1.00 72.12 69 TYR A N 1
ATOM 506 C CA . TYR A 1 69 ? 8.993 18.462 0.895 1.00 72.12 69 TYR A CA 1
ATOM 507 C C . TYR A 1 69 ? 8.749 19.712 0.039 1.00 72.12 69 TYR A C 1
ATOM 509 O O . TYR A 1 69 ? 9.351 19.857 -1.023 1.00 72.12 69 TYR A O 1
ATOM 517 N N . HIS A 1 70 ? 7.852 20.606 0.464 1.00 69.88 70 HIS A N 1
ATOM 518 C CA . HIS A 1 70 ? 7.590 21.851 -0.258 1.00 69.88 70 HIS A CA 1
ATOM 519 C C . HIS A 1 70 ? 8.696 22.898 -0.102 1.00 69.88 70 HIS A C 1
ATOM 521 O O . HIS A 1 70 ? 8.846 23.720 -0.998 1.00 69.88 70 HIS A O 1
ATOM 527 N N . ASN A 1 71 ? 9.455 22.864 0.995 1.00 68.75 71 ASN A N 1
ATOM 528 C CA . ASN A 1 71 ? 10.551 23.801 1.257 1.00 68.75 71 ASN A CA 1
ATOM 529 C C . ASN A 1 71 ? 11.888 23.372 0.624 1.00 68.75 71 ASN A C 1
ATOM 531 O O . ASN A 1 71 ? 12.813 24.176 0.568 1.00 68.75 71 ASN A O 1
ATOM 535 N N . GLU A 1 72 ? 12.009 22.120 0.177 1.00 57.16 72 GLU A N 1
ATOM 536 C CA . GLU A 1 72 ? 13.200 21.588 -0.509 1.00 57.16 72 GLU A CA 1
ATOM 537 C C . GLU A 1 72 ? 13.160 21.766 -2.042 1.00 57.16 72 GLU A C 1
ATOM 539 O O . GLU A 1 72 ? 14.087 21.348 -2.738 1.00 57.16 72 GLU A O 1
ATOM 544 N N . ARG A 1 73 ? 12.100 22.388 -2.577 1.00 49.75 73 ARG A N 1
ATOM 545 C CA . ARG A 1 73 ? 11.983 22.814 -3.981 1.00 49.75 73 ARG A CA 1
ATOM 546 C C . ARG A 1 73 ? 12.149 24.319 -4.113 1.00 49.75 73 ARG A C 1
ATOM 548 O O . ARG A 1 73 ? 12.704 24.722 -5.157 1.00 49.75 73 ARG A O 1
#

Mean predicted aligned error: 9.06 Å

Solvent-accessible surface area (backbone atoms only — not comparable to full-atom values): 4415 Å² total; per-residue (Å²): 120,71,66,60,57,52,50,51,52,61,70,70,40,69,61,47,67,57,62,71,47,72,41,51,69,62,28,78,48,77,49,79,36,48,67,90,45,49,76,53,77,39,72,72,44,76,34,67,79,37,48,77,48,79,49,65,40,52,67,67,57,53,54,49,52,56,52,52,62,62,72,76,110